Protein AF-A0A935BHS0-F1 (afdb_monomer)

Radius of gyration: 16.41 Å; Cα contacts (8 Å, |Δi|>4): 215; chains: 1; bounding box: 46×40×34 Å

Secondary structure (DSSP, 8-state):
-HHHHHHH--------S-SS-TTT------TTT-----S-HHHHHHHHHHHHHHHT-GGG-S---EEESSSEEEE-SS-TT-TTTTT-EEEE-SS--SHHHIIIIIIHHHHHHTTPPP------TTTT-S--PPS----------

Solvent-accessible surface area (backbone atoms only — not comparable to full-atom values): 8827 Å² total; per-residue (Å²): 104,77,63,45,41,74,76,70,70,45,83,80,78,92,84,63,83,30,96,86,38,77,82,27,28,82,74,74,84,51,78,91,74,41,91,69,84,48,80,48,59,70,58,51,17,64,53,40,36,56,62,49,38,69,32,63,35,69,90,71,59,51,67,39,71,47,79,45,60,26,75,49,62,41,43,40,67,63,6,58,69,33,90,92,35,22,25,23,19,26,26,24,48,65,72,79,89,52,71,67,49,54,50,67,30,44,48,47,26,50,37,18,20,74,46,30,47,77,77,80,91,65,94,54,98,75,80,80,66,82,62,93,48,70,62,59,79,79,77,80,75,77,84,73,134

Structure (mmCIF, N/CA/C/O backbone):
data_AF-A0A935BHS0-F1
#
_entry.id   AF-A0A935BHS0-F1
#
loop_
_atom_site.group_PDB
_atom_site.id
_atom_site.type_symbol
_atom_site.label_atom_id
_atom_site.label_alt_id
_atom_site.label_comp_id
_atom_site.label_asym_id
_atom_site.label_entity_id
_atom_site.label_seq_id
_atom_site.pdbx_PDB_ins_code
_atom_site.Cartn_x
_atom_site.Cartn_y
_atom_site.Cartn_z
_atom_site.occupancy
_atom_site.B_iso_or_equiv
_atom_site.auth_seq_id
_atom_site.auth_comp_id
_atom_site.auth_asym_id
_atom_site.auth_atom_id
_atom_site.pdbx_PDB_model_num
ATOM 1 N N . MET A 1 1 ? -9.824 -2.155 -11.861 1.00 54.59 1 MET A N 1
ATOM 2 C CA . MET A 1 1 ? -8.608 -2.186 -12.711 1.00 54.59 1 MET A CA 1
ATOM 3 C C . MET A 1 1 ? -8.935 -3.018 -13.948 1.00 54.59 1 MET A C 1
ATOM 5 O O . MET A 1 1 ? -9.041 -4.230 -13.808 1.00 54.59 1 MET A O 1
ATOM 9 N N . PRO A 1 2 ? -9.148 -2.410 -15.129 1.00 52.22 2 PRO A N 1
ATOM 10 C CA . PRO A 1 2 ? -9.744 -3.099 -16.284 1.00 52.22 2 PRO A CA 1
ATOM 11 C C . PRO A 1 2 ? -8.941 -4.281 -16.859 1.00 52.22 2 PRO A C 1
ATOM 13 O O . PRO A 1 2 ? -9.530 -5.137 -17.515 1.00 52.22 2 PRO A O 1
ATOM 16 N N . SER A 1 3 ? -7.622 -4.332 -16.641 1.00 60.25 3 SER A N 1
ATOM 17 C CA . SER A 1 3 ? -6.746 -5.426 -17.093 1.00 60.25 3 SER A CA 1
ATOM 18 C C . SER A 1 3 ? -7.011 -6.731 -16.331 1.00 60.25 3 SER A C 1
ATOM 20 O O . SER A 1 3 ? -7.284 -7.758 -16.945 1.00 60.25 3 SER A O 1
ATOM 22 N N . PHE A 1 4 ? -7.049 -6.686 -14.996 1.00 65.31 4 PHE A N 1
ATOM 23 C CA . PHE A 1 4 ? -7.280 -7.865 -14.147 1.00 65.31 4 PHE A CA 1
ATOM 24 C C . PHE A 1 4 ? -8.643 -8.538 -14.378 1.00 65.31 4 PHE A C 1
ATOM 26 O O . PHE A 1 4 ? -8.732 -9.768 -14.412 1.00 65.31 4 PHE A O 1
ATOM 33 N N . GLU A 1 5 ? -9.695 -7.745 -14.587 1.00 66.25 5 GLU A N 1
ATOM 34 C CA . GLU A 1 5 ? -11.048 -8.261 -14.832 1.00 66.25 5 GLU A CA 1
ATOM 35 C C . GLU A 1 5 ? -11.140 -9.012 -16.165 1.00 66.25 5 GLU A C 1
ATOM 37 O O . GLU A 1 5 ? -11.785 -10.057 -16.247 1.00 66.25 5 GLU A O 1
ATOM 42 N N . LYS A 1 6 ? -10.475 -8.501 -17.209 1.00 69.19 6 LYS A N 1
ATOM 43 C CA . LYS A 1 6 ? -10.541 -9.063 -18.564 1.00 69.19 6 LYS A CA 1
ATOM 44 C C . LYS A 1 6 ? -9.591 -10.235 -18.782 1.00 69.19 6 LYS A C 1
ATOM 46 O O . LYS A 1 6 ? -9.912 -11.122 -19.566 1.00 69.19 6 LYS A O 1
ATOM 51 N N . GLU A 1 7 ? -8.438 -10.237 -18.121 1.00 67.94 7 GLU A N 1
ATOM 52 C CA . GLU A 1 7 ? -7.378 -11.216 -18.386 1.00 67.94 7 GLU A CA 1
ATOM 53 C C . GLU A 1 7 ? -7.419 -12.411 -17.434 1.00 67.94 7 GLU A C 1
ATOM 55 O O . GLU A 1 7 ? -7.140 -13.533 -17.858 1.00 67.94 7 GLU A O 1
ATOM 60 N N . ILE A 1 8 ? -7.790 -12.200 -16.164 1.00 76.00 8 ILE A N 1
ATOM 61 C CA . ILE A 1 8 ? -7.777 -13.264 -15.145 1.00 76.00 8 ILE A CA 1
ATOM 62 C C . ILE A 1 8 ? -9.040 -13.326 -14.274 1.00 76.00 8 ILE A C 1
ATOM 64 O O . ILE A 1 8 ? -9.049 -14.035 -13.269 1.00 76.00 8 ILE A O 1
ATOM 68 N N . ALA A 1 9 ? -10.114 -12.630 -14.663 1.00 82.06 9 ALA A N 1
ATOM 69 C CA . ALA A 1 9 ? -11.404 -12.622 -13.965 1.00 82.06 9 ALA A CA 1
ATOM 70 C C . ALA A 1 9 ? -11.316 -12.213 -12.478 1.00 82.06 9 ALA A C 1
ATOM 72 O O . ALA A 1 9 ? -12.089 -12.691 -11.647 1.00 82.06 9 ALA A O 1
ATOM 73 N N . VAL A 1 10 ? -10.380 -11.318 -12.141 1.00 80.81 10 VAL A N 1
ATOM 74 C CA . VAL A 1 10 ? -10.249 -10.731 -10.800 1.00 80.81 10 VAL A CA 1
ATOM 75 C C . VAL A 1 10 ? -10.884 -9.345 -10.791 1.00 80.81 10 VAL A C 1
ATOM 77 O O . VAL A 1 10 ? -10.523 -8.495 -11.600 1.00 80.81 10 VAL A O 1
ATOM 80 N N . SER A 1 11 ? -11.799 -9.113 -9.849 1.00 82.94 11 SER A N 1
ATOM 81 C CA . SER A 1 11 ? -12.417 -7.809 -9.596 1.00 82.94 11 SER A CA 1
ATOM 82 C C . SER A 1 11 ? -11.930 -7.259 -8.261 1.00 82.94 11 SER A C 1
ATOM 84 O O . SER A 1 11 ? -11.908 -7.981 -7.266 1.00 82.94 11 SER A O 1
ATOM 86 N N . PHE A 1 12 ? -11.582 -5.974 -8.228 1.00 82.25 12 PHE A N 1
ATOM 87 C CA . PHE A 1 12 ? -11.217 -5.278 -6.995 1.00 82.25 12 PHE A CA 1
ATOM 88 C C . PHE A 1 12 ? -12.333 -4.329 -6.584 1.00 82.25 12 PHE A C 1
ATOM 90 O O . PHE A 1 12 ? -12.777 -3.504 -7.381 1.00 82.25 12 PHE A O 1
ATOM 97 N N . GLN A 1 13 ? -12.731 -4.410 -5.319 1.00 85.56 13 GLN A N 1
ATOM 98 C CA . GLN A 1 13 ? -13.595 -3.427 -4.685 1.00 85.56 13 GLN A CA 1
ATOM 99 C C . GLN A 1 13 ? -12.761 -2.607 -3.703 1.00 85.56 13 GLN A C 1
ATOM 101 O O . GLN A 1 13 ? -12.046 -3.167 -2.874 1.00 85.56 13 GLN A O 1
ATOM 106 N N . ALA A 1 14 ? -12.844 -1.280 -3.799 1.00 84.19 14 ALA A N 1
ATOM 107 C CA . ALA A 1 14 ? -12.186 -0.409 -2.836 1.00 84.19 14 ALA A CA 1
ATOM 108 C C . ALA A 1 14 ? -12.840 -0.567 -1.456 1.00 84.19 14 ALA A C 1
ATOM 110 O O . ALA A 1 14 ? -14.063 -0.476 -1.329 1.00 84.19 14 ALA A O 1
ATOM 111 N N . VAL A 1 15 ? -12.015 -0.773 -0.431 1.00 84.62 15 VAL A N 1
ATOM 112 C CA . VAL A 1 15 ? -12.440 -0.848 0.968 1.00 84.62 15 VAL A CA 1
ATOM 113 C C . VAL A 1 15 ? -11.847 0.350 1.694 1.00 84.62 15 VAL A C 1
ATOM 115 O O . VAL A 1 15 ? -10.672 0.342 2.034 1.00 84.62 15 VAL A O 1
ATOM 118 N N . ASN A 1 16 ? -12.656 1.382 1.923 1.00 83.31 16 ASN A N 1
ATOM 119 C CA . ASN A 1 16 ? -12.347 2.452 2.867 1.00 83.31 16 ASN A CA 1
ATOM 120 C C . ASN A 1 16 ? -13.555 2.613 3.804 1.00 83.31 16 ASN A C 1
ATOM 122 O O . ASN A 1 16 ? -14.624 2.993 3.320 1.00 83.31 16 ASN A O 1
ATOM 126 N N . PRO A 1 17 ? -13.427 2.301 5.105 1.00 77.50 17 PRO A N 1
ATOM 127 C CA . PRO A 1 17 ? -14.555 2.351 6.029 1.00 77.50 17 PRO A CA 1
ATOM 128 C C . PRO A 1 17 ? -15.191 3.741 6.181 1.00 77.50 17 PRO A C 1
ATOM 130 O O . PRO A 1 17 ? -16.391 3.822 6.440 1.00 77.50 17 PRO A O 1
ATOM 133 N N . SER A 1 18 ? -14.425 4.831 6.040 1.00 79.94 18 SER A N 1
ATOM 134 C CA . SER A 1 18 ? -14.963 6.196 6.111 1.00 79.94 18 SER A CA 1
ATOM 135 C C . SER A 1 18 ? -14.000 7.239 5.548 1.00 79.94 18 SER A C 1
ATOM 137 O O . SER A 1 18 ? -12.814 7.191 5.837 1.00 79.94 18 SER A O 1
ATOM 139 N N . ILE A 1 19 ? -14.522 8.239 4.832 1.00 79.56 19 ILE A N 1
ATOM 140 C CA . ILE A 1 19 ? -13.764 9.442 4.428 1.00 79.56 19 ILE A CA 1
ATOM 141 C C . ILE A 1 19 ? -13.935 10.614 5.406 1.00 79.56 19 ILE A C 1
ATOM 143 O O . ILE A 1 19 ? -13.320 11.655 5.225 1.00 79.56 19 ILE A O 1
ATOM 147 N N . THR A 1 20 ? -14.806 10.477 6.411 1.00 80.94 20 THR A N 1
ATOM 148 C CA . THR A 1 20 ? -15.120 11.542 7.383 1.00 80.94 20 THR A CA 1
ATOM 149 C C . THR A 1 20 ? -14.724 11.181 8.813 1.00 80.94 20 THR A C 1
ATOM 151 O O . THR A 1 20 ? -14.992 11.949 9.732 1.00 80.94 20 THR A O 1
ATOM 154 N N . ASN A 1 21 ? -14.183 9.981 9.033 1.00 82.81 21 ASN A N 1
ATOM 155 C CA . ASN A 1 21 ? -13.730 9.513 10.337 1.00 82.81 21 ASN A CA 1
ATOM 156 C C . ASN A 1 21 ? -12.270 9.070 10.242 1.00 82.81 21 ASN A C 1
ATOM 158 O O . ASN A 1 21 ? -11.990 7.945 9.816 1.00 82.81 21 ASN A O 1
ATOM 162 N N . ASP A 1 22 ? -11.373 9.935 10.706 1.00 80.19 22 ASP A N 1
ATOM 163 C CA . ASP A 1 22 ? -9.920 9.750 10.663 1.00 80.19 22 ASP A CA 1
ATOM 164 C C . ASP A 1 22 ? -9.456 8.457 11.336 1.00 80.19 22 ASP A C 1
ATOM 166 O O . ASP A 1 22 ? -8.497 7.835 10.886 1.00 80.19 22 ASP A O 1
A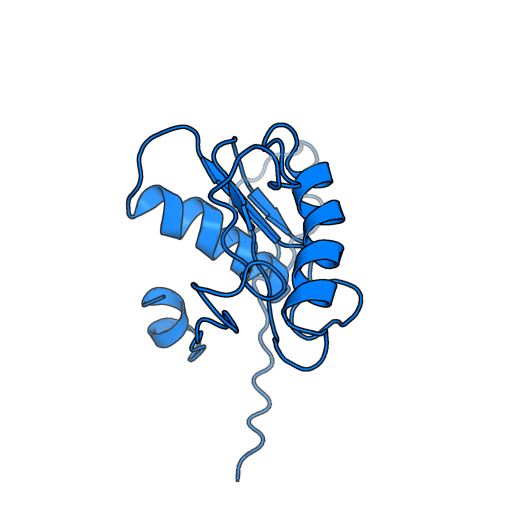TOM 170 N N . ALA A 1 23 ? -10.168 7.981 12.365 1.00 82.44 23 ALA A N 1
ATOM 171 C CA . ALA A 1 23 ? -9.824 6.732 13.046 1.00 82.44 23 ALA A CA 1
ATOM 172 C C . ALA A 1 23 ? -9.979 5.492 12.146 1.00 82.44 23 ALA A C 1
ATOM 174 O O . ALA A 1 23 ? -9.424 4.438 12.447 1.00 82.44 23 ALA A O 1
ATOM 175 N N . THR A 1 24 ? -10.739 5.603 11.054 1.00 81.31 24 THR A N 1
ATOM 176 C CA . THR A 1 24 ? -11.051 4.490 10.143 1.00 81.31 24 THR A CA 1
ATOM 177 C C . THR A 1 24 ? -10.728 4.782 8.676 1.00 81.31 24 THR A C 1
ATOM 179 O O . THR A 1 24 ? -10.780 3.871 7.855 1.00 81.31 24 THR A O 1
ATOM 182 N N . ASN A 1 25 ? -10.381 6.027 8.340 1.00 85.00 25 ASN A N 1
ATOM 183 C CA . ASN A 1 25 ? -10.023 6.436 6.986 1.00 85.00 25 ASN A CA 1
ATOM 184 C C . ASN A 1 25 ? -8.657 5.871 6.595 1.00 85.00 25 ASN A C 1
ATOM 186 O O . ASN A 1 25 ? -7.722 5.962 7.373 1.00 85.00 25 ASN A O 1
ATOM 190 N N . ILE A 1 26 ? -8.493 5.321 5.400 1.00 86.94 26 ILE A N 1
ATOM 191 C CA . ILE A 1 26 ? -7.178 4.853 4.915 1.00 86.94 26 ILE A CA 1
ATOM 192 C C . ILE A 1 26 ? -6.536 5.789 3.885 1.00 86.94 26 ILE A C 1
ATOM 194 O O . ILE A 1 26 ? -5.553 5.427 3.245 1.00 86.94 26 ILE A O 1
ATOM 198 N N . ILE A 1 27 ? -7.100 6.983 3.721 1.00 87.69 27 ILE A N 1
ATOM 199 C CA . ILE A 1 27 ? -6.505 8.082 2.966 1.00 87.69 27 ILE A CA 1
ATOM 200 C C . ILE A 1 27 ? -5.869 9.025 3.988 1.00 87.69 27 ILE A C 1
ATOM 202 O O . ILE A 1 27 ? -6.557 9.488 4.896 1.00 87.69 27 ILE A O 1
ATOM 206 N N . PHE A 1 28 ? -4.568 9.268 3.849 1.00 85.88 28 PHE A N 1
ATOM 207 C CA . PHE A 1 28 ? -3.799 10.171 4.702 1.00 85.88 28 PHE A CA 1
ATOM 208 C C . PHE A 1 28 ? -3.556 11.463 3.922 1.00 85.88 28 PHE A C 1
ATOM 210 O O . PHE A 1 28 ? -2.764 11.493 2.987 1.00 85.88 28 PHE A O 1
ATOM 217 N N . ASP A 1 29 ? -4.328 12.499 4.232 1.00 81.75 29 ASP A N 1
ATOM 218 C CA . ASP A 1 29 ? -4.283 13.813 3.583 1.00 81.75 29 ASP A CA 1
ATOM 219 C C . ASP A 1 29 ? -3.701 14.909 4.490 1.00 81.75 29 ASP A C 1
ATOM 221 O O . ASP A 1 29 ? -3.283 15.955 3.990 1.00 81.75 29 ASP A O 1
ATOM 225 N N . ASP A 1 30 ? -3.624 14.658 5.801 1.00 82.44 30 ASP A N 1
ATOM 226 C CA . ASP A 1 30 ? -2.907 15.486 6.770 1.00 82.44 30 ASP A CA 1
ATOM 227 C C . ASP A 1 30 ? -1.463 14.979 6.974 1.00 82.44 30 ASP A C 1
ATOM 229 O O . ASP A 1 30 ? -1.273 13.935 7.614 1.00 82.44 30 ASP A O 1
ATOM 233 N N . PRO A 1 31 ? -0.435 15.739 6.539 1.00 83.62 31 PRO A N 1
ATOM 234 C CA . PRO A 1 31 ? 0.971 15.378 6.723 1.00 83.62 31 PRO A CA 1
ATOM 235 C C . PRO A 1 31 ? 1.387 15.167 8.184 1.00 83.62 31 PRO A C 1
ATOM 237 O O . PRO A 1 31 ? 2.385 14.504 8.441 1.00 83.62 31 PRO A O 1
ATOM 240 N N . ALA A 1 32 ? 0.668 15.742 9.153 1.00 86.69 32 ALA A N 1
ATOM 241 C CA . ALA A 1 32 ? 0.972 15.556 10.570 1.00 86.69 32 ALA A CA 1
ATOM 242 C C . ALA A 1 32 ? 0.549 14.174 11.098 1.00 86.69 32 ALA A C 1
ATOM 244 O O . ALA A 1 32 ? 1.038 13.744 12.144 1.00 86.69 32 ALA A O 1
ATOM 245 N N . THR A 1 33 ? -0.368 13.492 10.405 1.00 83.56 33 THR A N 1
ATOM 246 C CA . THR A 1 33 ? -0.886 12.170 10.798 1.00 83.56 33 THR A CA 1
ATOM 247 C C . THR A 1 33 ? -0.542 11.061 9.806 1.00 83.56 33 THR A C 1
ATOM 249 O O . THR A 1 33 ? -0.859 9.897 10.067 1.00 83.56 33 THR A O 1
ATOM 252 N N . ASP A 1 34 ? 0.105 11.413 8.693 1.00 88.44 34 ASP A N 1
ATOM 253 C CA . ASP A 1 34 ? 0.576 10.478 7.681 1.00 88.44 34 ASP A CA 1
ATOM 254 C C . ASP A 1 34 ? 1.760 9.654 8.221 1.00 88.44 34 ASP A C 1
ATOM 256 O O . ASP A 1 34 ? 2.797 10.222 8.579 1.00 88.44 34 ASP A O 1
ATOM 260 N N . PRO A 1 35 ? 1.628 8.319 8.339 1.00 89.94 35 PRO A N 1
ATOM 261 C CA . PRO A 1 35 ? 2.716 7.469 8.801 1.00 89.94 35 PRO A CA 1
ATOM 262 C C . PRO A 1 35 ? 3.775 7.210 7.717 1.00 89.94 35 PRO A C 1
ATOM 264 O O . PRO A 1 35 ? 4.770 6.557 8.027 1.00 89.94 35 PRO A O 1
ATOM 267 N N . TYR A 1 36 ? 3.562 7.653 6.472 1.00 90.94 36 TYR A N 1
ATOM 268 C CA . TYR A 1 36 ? 4.420 7.354 5.329 1.00 90.94 36 TYR A CA 1
ATOM 269 C C . TYR A 1 36 ? 5.296 8.551 4.959 1.00 90.94 36 TYR A C 1
ATOM 271 O O . TYR A 1 36 ? 4.815 9.654 4.718 1.00 90.94 36 TYR A O 1
ATOM 279 N N . ASP A 1 37 ? 6.605 8.330 4.859 1.00 88.69 37 ASP A N 1
ATOM 280 C CA . ASP A 1 37 ? 7.552 9.356 4.404 1.00 88.69 37 ASP A CA 1
ATOM 281 C C . ASP A 1 37 ? 7.853 9.263 2.894 1.00 88.69 37 ASP A C 1
ATOM 283 O O . ASP A 1 37 ? 8.429 10.178 2.304 1.00 88.69 37 ASP A O 1
ATOM 287 N N . HIS A 1 38 ? 7.440 8.156 2.264 1.00 84.31 38 HIS A N 1
ATOM 288 C CA . HIS A 1 38 ? 7.616 7.835 0.848 1.00 84.31 38 HIS A CA 1
ATOM 289 C C . HIS A 1 38 ? 9.070 7.825 0.342 1.00 84.31 38 HIS A C 1
ATOM 291 O O . HIS A 1 38 ? 9.289 7.973 -0.866 1.00 84.31 38 HIS A O 1
ATOM 297 N N . THR A 1 39 ? 10.059 7.630 1.222 1.00 85.69 39 THR A N 1
ATOM 298 C CA . THR A 1 39 ? 11.481 7.681 0.835 1.00 85.69 39 THR A CA 1
ATOM 299 C C . THR A 1 39 ? 12.074 6.311 0.504 1.00 85.69 39 THR A C 1
ATOM 301 O O . THR A 1 39 ? 12.801 6.194 -0.485 1.00 85.69 39 THR A O 1
ATOM 304 N N . ASP A 1 40 ? 11.716 5.275 1.267 1.00 89.56 40 ASP A N 1
ATOM 305 C CA . ASP A 1 40 ? 12.181 3.898 1.076 1.00 89.56 40 ASP A CA 1
ATOM 306 C C . ASP A 1 40 ? 11.013 2.924 0.867 1.00 89.56 40 ASP A C 1
ATOM 308 O O . ASP A 1 40 ? 10.107 2.809 1.696 1.00 89.56 40 ASP A O 1
ATOM 312 N N . SER A 1 41 ? 11.036 2.214 -0.263 1.00 89.44 41 SER A N 1
ATOM 313 C CA . SER A 1 41 ? 9.967 1.304 -0.679 1.00 89.44 41 SER A CA 1
ATOM 314 C C . SER A 1 41 ? 9.812 0.086 0.241 1.00 89.44 41 SER A C 1
ATOM 316 O O . SER A 1 41 ? 8.682 -0.337 0.486 1.00 89.44 41 SER A O 1
ATOM 318 N N . GLU A 1 42 ? 10.910 -0.489 0.749 1.00 91.62 42 GLU A N 1
ATOM 319 C CA . GLU A 1 42 ? 10.853 -1.650 1.650 1.00 91.62 42 GLU A CA 1
ATOM 320 C C . GLU A 1 42 ? 10.328 -1.243 3.028 1.00 91.62 42 GLU A C 1
ATOM 322 O O . GLU A 1 42 ? 9.517 -1.958 3.624 1.00 91.62 42 GLU A O 1
ATOM 327 N N . GLU A 1 43 ? 10.735 -0.076 3.522 1.00 92.75 43 GLU A N 1
ATOM 328 C CA . GLU A 1 43 ? 10.198 0.506 4.746 1.00 92.75 43 GLU A CA 1
ATOM 329 C C . GLU A 1 43 ? 8.696 0.759 4.609 1.00 92.75 43 GLU A C 1
ATOM 331 O O . GLU A 1 43 ? 7.925 0.230 5.414 1.00 92.75 43 GLU A O 1
ATOM 336 N N . GLN A 1 44 ? 8.268 1.455 3.545 1.00 91.19 44 GLN A N 1
ATOM 337 C CA . GLN A 1 44 ? 6.853 1.748 3.285 1.00 91.19 44 GLN A CA 1
ATOM 338 C C . GLN A 1 44 ? 6.008 0.471 3.227 1.00 91.19 44 GLN A C 1
ATOM 340 O O . GLN A 1 44 ? 4.931 0.397 3.825 1.00 91.19 44 GLN A O 1
ATOM 345 N N . LEU A 1 45 ? 6.508 -0.562 2.541 1.00 92.88 45 LEU A N 1
ATOM 346 C CA . LEU A 1 45 ? 5.865 -1.871 2.478 1.00 92.88 45 LEU A CA 1
ATOM 347 C C . LEU A 1 45 ? 5.679 -2.488 3.865 1.00 92.88 45 LEU A C 1
ATOM 349 O O . LEU A 1 45 ? 4.610 -3.029 4.160 1.00 92.88 45 LEU A O 1
ATOM 353 N N . ASN A 1 46 ? 6.710 -2.436 4.707 1.00 93.75 46 ASN A N 1
ATOM 354 C CA . ASN A 1 46 ? 6.685 -3.066 6.022 1.00 93.75 46 ASN A CA 1
ATOM 355 C C . ASN A 1 46 ? 5.748 -2.334 6.985 1.00 93.75 46 ASN A C 1
ATOM 357 O O . ASN A 1 46 ? 4.992 -2.984 7.711 1.00 93.75 46 ASN A O 1
ATOM 361 N N . ILE A 1 47 ? 5.747 -1.000 6.966 1.00 94.25 47 ILE A N 1
ATOM 362 C CA . ILE A 1 47 ? 4.917 -0.219 7.885 1.00 94.25 47 ILE A CA 1
ATOM 363 C C . ILE A 1 47 ? 3.435 -0.215 7.487 1.00 94.25 47 ILE A C 1
ATOM 365 O O . ILE A 1 47 ? 2.588 -0.201 8.380 1.00 94.25 47 ILE A O 1
ATOM 369 N N . ASN A 1 48 ? 3.095 -0.325 6.192 1.00 94.88 48 ASN A N 1
ATOM 370 C CA . ASN A 1 48 ? 1.714 -0.206 5.684 1.00 94.88 48 ASN A CA 1
ATOM 371 C C . ASN A 1 48 ? 0.721 -1.200 6.306 1.00 94.88 48 ASN A C 1
ATOM 373 O O . ASN A 1 48 ? -0.473 -0.920 6.433 1.00 94.88 48 ASN A O 1
ATOM 377 N N . GLN A 1 49 ? 1.196 -2.361 6.753 1.00 94.31 49 GLN A N 1
ATOM 378 C CA . GLN A 1 49 ? 0.320 -3.352 7.362 1.00 94.31 49 GLN A CA 1
ATOM 379 C C . GLN A 1 49 ? -0.334 -2.860 8.659 1.00 94.31 49 GLN A C 1
ATOM 381 O O . GLN A 1 49 ? -1.506 -3.162 8.900 1.00 94.31 49 GLN A O 1
ATOM 386 N N . THR A 1 50 ? 0.384 -2.096 9.484 1.00 94.56 50 THR A N 1
ATOM 387 C CA . THR A 1 50 ? -0.120 -1.665 10.795 1.00 94.56 50 THR A CA 1
ATOM 388 C C . THR A 1 50 ? -1.279 -0.668 10.668 1.00 94.56 50 THR A C 1
ATOM 390 O O . THR A 1 50 ? -2.339 -0.939 11.250 1.00 94.56 50 THR A O 1
ATOM 393 N N . PRO A 1 51 ? -1.171 0.433 9.894 1.00 91.62 51 PRO A N 1
ATOM 394 C CA . PRO A 1 51 ? -2.278 1.366 9.711 1.00 91.62 51 PRO A CA 1
ATOM 395 C C . PRO A 1 51 ? -3.508 0.711 9.074 1.00 91.62 51 PRO A C 1
ATOM 397 O O . PRO A 1 51 ? -4.617 0.887 9.580 1.00 91.62 51 PRO A O 1
ATOM 400 N N . VAL A 1 52 ? -3.332 -0.117 8.036 1.00 93.25 52 VAL A N 1
ATOM 401 C CA . VAL A 1 52 ? -4.456 -0.799 7.368 1.00 93.25 52 VAL A CA 1
ATOM 402 C C . VAL A 1 52 ? -5.160 -1.772 8.319 1.00 93.25 52 VAL A C 1
ATOM 404 O O . VAL A 1 52 ? -6.385 -1.736 8.449 1.00 93.25 52 VAL A O 1
ATOM 407 N N . ASN A 1 53 ? -4.407 -2.601 9.050 1.00 93.62 53 ASN A N 1
ATOM 408 C CA . ASN A 1 53 ? -4.981 -3.532 10.027 1.00 93.62 53 ASN A CA 1
ATOM 409 C C . ASN A 1 53 ? -5.717 -2.821 11.158 1.00 93.62 53 ASN A C 1
ATOM 411 O O . ASN A 1 53 ? -6.736 -3.326 11.622 1.00 93.62 53 ASN A O 1
ATOM 415 N N . THR A 1 54 ? -5.212 -1.667 11.589 1.00 92.56 54 THR A N 1
ATOM 416 C CA . THR A 1 54 ? -5.811 -0.889 12.676 1.00 92.56 54 THR A CA 1
ATOM 417 C C . THR A 1 54 ? -7.121 -0.238 12.242 1.00 92.56 54 THR A C 1
ATOM 419 O O . THR A 1 54 ? -8.095 -0.280 12.988 1.00 92.56 54 THR A O 1
ATOM 422 N N . ARG A 1 55 ? -7.163 0.343 11.036 1.00 90.19 55 ARG A N 1
ATOM 423 C CA . ARG A 1 55 ? -8.306 1.141 10.564 1.00 90.19 55 ARG A CA 1
ATOM 424 C C . ARG A 1 55 ? -9.397 0.310 9.883 1.00 90.19 55 ARG A C 1
ATOM 426 O O . ARG A 1 55 ? -10.577 0.605 10.049 1.00 90.19 55 ARG A O 1
ATOM 433 N N . VAL A 1 56 ? -9.019 -0.735 9.143 1.00 90.38 56 VAL A N 1
ATOM 434 C CA . VAL A 1 56 ? -9.953 -1.598 8.393 1.00 90.38 56 VAL A CA 1
ATOM 435 C C . VAL A 1 56 ? -10.255 -2.889 9.149 1.00 90.38 56 VAL A C 1
ATOM 437 O O . VAL A 1 56 ? -11.381 -3.382 9.109 1.00 90.38 56 VAL A O 1
ATOM 440 N N . GLY A 1 57 ? -9.272 -3.431 9.870 1.00 90.75 57 GLY A N 1
ATOM 441 C CA . GLY A 1 57 ? -9.356 -4.742 10.506 1.00 90.75 57 GLY A CA 1
ATOM 442 C C . GLY A 1 57 ? -8.949 -5.863 9.552 1.00 90.75 57 GLY A C 1
ATOM 443 O O . GLY A 1 57 ? -9.428 -5.948 8.423 1.00 90.75 57 GLY A O 1
ATOM 444 N N . VAL A 1 58 ? -8.089 -6.771 10.027 1.00 90.19 58 VAL A N 1
ATOM 445 C CA . VAL A 1 58 ? -7.529 -7.873 9.221 1.00 90.19 58 VAL A CA 1
ATOM 446 C C . VAL A 1 58 ? -8.622 -8.684 8.524 1.00 90.19 58 VAL A C 1
ATOM 448 O O . VAL A 1 58 ? -8.424 -9.096 7.398 1.00 90.19 58 VAL A O 1
ATOM 451 N N . ALA A 1 59 ? -9.784 -8.925 9.127 1.00 91.62 59 ALA A N 1
ATOM 452 C CA . ALA A 1 59 ? -10.826 -9.751 8.504 1.00 91.62 59 ALA A CA 1
ATOM 453 C C . ALA A 1 59 ? -11.561 -9.080 7.324 1.00 91.62 59 ALA A C 1
ATOM 455 O O . ALA A 1 59 ? -12.247 -9.770 6.580 1.00 91.62 59 ALA A O 1
ATOM 456 N N . ASN A 1 60 ? -11.424 -7.764 7.147 1.00 92.00 60 ASN A N 1
ATOM 457 C CA . ASN A 1 60 ? -12.319 -6.969 6.301 1.00 92.00 60 ASN A CA 1
ATOM 458 C C . ASN A 1 60 ? -11.723 -6.593 4.934 1.00 92.00 60 ASN A C 1
ATOM 460 O O . ASN A 1 60 ? -12.297 -5.771 4.224 1.00 92.00 60 ASN A O 1
ATOM 464 N N . TYR A 1 61 ? -10.570 -7.156 4.565 1.00 91.44 61 TYR A N 1
ATOM 465 C CA . TYR A 1 61 ? -9.937 -6.914 3.268 1.00 91.44 61 TYR A CA 1
ATOM 466 C C . TYR A 1 61 ? -9.071 -8.103 2.835 1.00 91.44 61 TYR A C 1
ATOM 468 O O . TYR A 1 61 ? -8.534 -8.819 3.678 1.00 91.44 61 TYR A O 1
ATOM 476 N N . ASP A 1 62 ? -8.895 -8.301 1.530 1.00 92.69 62 ASP A N 1
ATOM 477 C CA . ASP A 1 62 ? -8.130 -9.432 0.975 1.00 92.69 62 ASP A CA 1
ATOM 478 C C . ASP A 1 62 ? -6.725 -9.037 0.507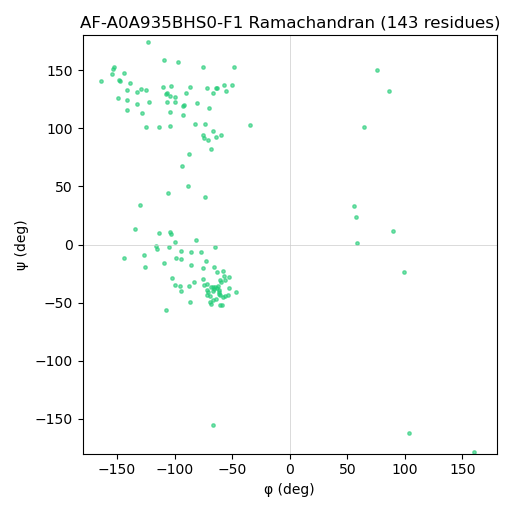 1.00 92.69 62 ASP A C 1
ATOM 480 O O . ASP A 1 62 ? -5.796 -9.845 0.558 1.00 92.69 62 ASP A O 1
ATOM 484 N N . VAL A 1 63 ? -6.570 -7.779 0.088 1.00 93.00 63 VAL A N 1
ATOM 485 C CA . VAL A 1 63 ? -5.325 -7.171 -0.387 1.00 93.00 63 VAL A CA 1
ATOM 486 C C . VAL A 1 63 ? -5.308 -5.687 -0.021 1.00 93.00 63 VAL A C 1
ATOM 488 O O . VAL A 1 63 ? -6.328 -5.006 -0.099 1.00 93.00 63 VAL A O 1
ATOM 491 N N . GLY A 1 64 ? -4.152 -5.189 0.387 1.00 93.44 64 GLY A N 1
ATOM 492 C CA . GLY A 1 64 ? -3.863 -3.800 0.697 1.00 93.44 64 GLY A CA 1
ATOM 493 C C . GLY A 1 64 ? -2.605 -3.390 -0.055 1.00 93.44 64 GLY A C 1
ATOM 494 O O . GLY A 1 64 ? -1.628 -4.132 -0.100 1.00 93.44 64 GLY A O 1
ATOM 495 N N . HIS A 1 65 ? -2.650 -2.224 -0.685 1.00 92.50 65 HIS A N 1
ATOM 496 C CA . HIS A 1 65 ? -1.563 -1.724 -1.513 1.00 92.50 65 HIS A CA 1
ATOM 497 C C . HIS A 1 65 ? -1.431 -0.220 -1.298 1.00 92.50 65 HIS A C 1
ATOM 499 O O . HIS A 1 65 ? -2.412 0.509 -1.450 1.00 92.50 65 HIS A O 1
ATOM 505 N N . LEU A 1 66 ? -0.240 0.224 -0.917 1.00 92.31 66 LEU A N 1
ATOM 506 C CA . LEU A 1 66 ? 0.073 1.623 -0.681 1.00 92.31 66 LEU A CA 1
ATOM 507 C C . LEU A 1 66 ? 0.496 2.295 -1.984 1.00 92.31 66 LEU A C 1
ATOM 509 O O . LEU A 1 66 ? 1.306 1.766 -2.744 1.00 92.31 66 LEU A O 1
ATOM 513 N N . TYR A 1 67 ? -0.042 3.487 -2.208 1.00 88.75 67 TYR A N 1
ATOM 514 C CA . TYR A 1 67 ? 0.338 4.357 -3.310 1.00 88.75 67 TYR A CA 1
ATOM 515 C C . TYR A 1 67 ? 1.151 5.514 -2.744 1.00 88.75 67 TYR A C 1
ATOM 517 O O . TYR A 1 67 ? 0.668 6.225 -1.867 1.00 88.75 67 TYR A O 1
ATOM 525 N N . GLY A 1 68 ? 2.378 5.683 -3.229 1.00 84.12 68 GLY A N 1
ATOM 526 C CA . GLY A 1 68 ? 3.283 6.738 -2.780 1.00 84.12 68 GLY A CA 1
ATOM 527 C C . GLY A 1 68 ? 3.768 7.638 -3.910 1.00 84.12 68 GLY A C 1
ATOM 528 O O . GLY A 1 68 ? 3.525 7.395 -5.094 1.00 84.12 68 GLY A O 1
ATOM 529 N N . THR A 1 69 ? 4.502 8.681 -3.533 1.00 80.00 69 THR A N 1
ATOM 530 C CA . THR A 1 69 ? 5.098 9.662 -4.459 1.00 80.00 69 THR A CA 1
ATOM 531 C C . THR A 1 69 ? 6.608 9.488 -4.654 1.00 80.00 69 THR A C 1
ATOM 533 O O . THR A 1 69 ? 7.197 10.195 -5.472 1.00 80.00 69 THR A O 1
ATOM 536 N N . GLY A 1 70 ? 7.225 8.529 -3.951 1.00 74.88 70 GLY A N 1
ATOM 537 C CA . GLY A 1 70 ? 8.603 8.073 -4.171 1.00 74.88 70 GLY A CA 1
ATOM 538 C C . GLY A 1 70 ? 8.803 7.366 -5.520 1.00 74.88 70 GLY A C 1
ATOM 539 O O . GLY A 1 70 ? 8.064 7.595 -6.472 1.00 74.88 70 GLY A O 1
ATOM 540 N N . GLY A 1 71 ? 9.803 6.491 -5.643 1.00 76.75 71 GLY A N 1
ATOM 541 C CA . GLY A 1 71 ? 10.087 5.776 -6.895 1.00 76.75 71 GLY A CA 1
ATOM 542 C C . GLY A 1 71 ? 10.115 4.256 -6.746 1.00 76.75 71 GLY A C 1
ATOM 543 O O . GLY A 1 71 ? 10.797 3.737 -5.869 1.00 76.75 71 GLY A O 1
ATOM 544 N N . GLY A 1 72 ? 9.441 3.550 -7.657 1.00 83.19 72 GLY A N 1
ATOM 545 C CA . GLY A 1 72 ? 9.530 2.096 -7.804 1.00 83.19 72 GLY A CA 1
ATOM 546 C C . GLY A 1 72 ? 8.327 1.345 -7.239 1.00 83.19 72 GLY A C 1
ATOM 547 O O . GLY A 1 72 ? 7.254 1.908 -7.033 1.00 83.19 72 GLY A O 1
ATOM 548 N N . GLY A 1 73 ? 8.506 0.050 -7.007 1.00 86.94 73 GLY A N 1
ATOM 549 C CA . GLY A 1 73 ? 7.482 -0.824 -6.459 1.00 86.94 73 GLY A CA 1
ATOM 550 C C . GLY A 1 73 ? 8.110 -1.999 -5.723 1.00 86.94 73 GLY A C 1
ATOM 551 O O . GLY A 1 73 ? 9.248 -2.379 -6.002 1.00 86.94 73 GLY A O 1
ATOM 552 N N . VAL A 1 74 ? 7.394 -2.510 -4.726 1.00 91.75 74 VAL A N 1
ATOM 553 C CA . VAL A 1 74 ? 7.768 -3.726 -4.006 1.00 91.75 74 VAL A CA 1
ATOM 554 C C . VAL A 1 74 ? 6.521 -4.374 -3.410 1.00 91.75 74 VAL A C 1
ATOM 556 O O . VAL A 1 74 ? 5.584 -3.693 -2.984 1.00 91.75 74 VAL A O 1
ATOM 559 N N . ALA A 1 75 ? 6.504 -5.702 -3.347 1.00 93.38 75 ALA A N 1
ATOM 560 C CA . ALA A 1 75 ? 5.416 -6.454 -2.744 1.00 93.38 75 ALA A CA 1
ATOM 561 C C . ALA A 1 75 ? 5.889 -7.765 -2.110 1.00 93.38 75 ALA A C 1
ATOM 563 O O . ALA A 1 75 ? 6.699 -8.505 -2.676 1.00 93.38 75 ALA A O 1
ATOM 564 N N . SER A 1 76 ? 5.304 -8.100 -0.960 1.00 94.81 76 SER A N 1
ATOM 565 C CA . SER A 1 76 ? 5.388 -9.443 -0.394 1.00 94.81 76 SER A CA 1
ATOM 566 C C . SER A 1 76 ? 4.689 -10.424 -1.334 1.00 94.81 76 SER A C 1
ATOM 568 O O . SER A 1 76 ? 3.584 -10.167 -1.814 1.00 94.81 76 SER A O 1
ATOM 570 N N . SER A 1 77 ? 5.325 -11.566 -1.598 1.00 92.81 77 SER A N 1
ATOM 571 C CA . SER A 1 77 ? 4.849 -12.527 -2.593 1.00 92.81 77 SER A CA 1
ATOM 572 C C . SER A 1 77 ? 4.838 -13.965 -2.058 1.00 92.81 77 SER A C 1
ATOM 574 O O . SER A 1 77 ? 5.904 -14.489 -1.718 1.00 92.81 77 SER A O 1
ATOM 576 N N . PRO A 1 78 ? 3.676 -14.647 -2.035 1.00 92.50 78 PRO A N 1
ATOM 577 C CA . PRO A 1 78 ? 2.326 -14.091 -2.156 1.00 92.50 78 PRO A CA 1
ATOM 578 C C . PRO A 1 78 ? 1.896 -13.394 -0.857 1.00 92.50 78 PRO A C 1
ATOM 580 O O . PRO A 1 78 ? 2.307 -13.790 0.233 1.00 92.50 78 PRO A O 1
ATOM 583 N N . SER A 1 79 ? 1.015 -12.405 -0.962 1.00 94.00 79 SER A N 1
ATOM 584 C CA . SER A 1 79 ? 0.455 -11.713 0.200 1.00 94.00 79 SER A CA 1
ATOM 585 C C . SER A 1 79 ? -1.072 -11.690 0.234 1.00 94.00 79 SER A C 1
ATOM 587 O O . SER A 1 79 ? -1.631 -11.540 1.315 1.00 94.00 79 SER A O 1
ATOM 589 N N . VAL A 1 80 ? -1.772 -11.905 -0.886 1.00 92.75 80 VAL A N 1
ATOM 590 C CA . VAL A 1 80 ? -3.248 -11.931 -0.915 1.00 92.75 80 VAL A CA 1
ATOM 591 C C . VAL A 1 80 ? -3.797 -1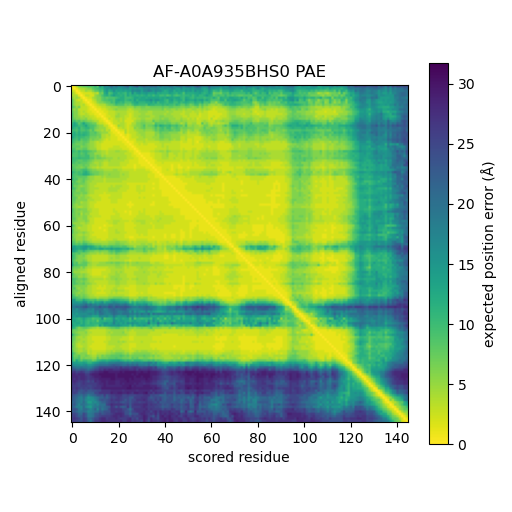2.956 0.083 1.00 92.75 80 VAL A C 1
ATOM 593 O O . VAL A 1 80 ? -3.331 -14.093 0.149 1.00 92.75 80 VAL A O 1
ATOM 596 N N . CYS A 1 81 ? -4.778 -12.539 0.888 1.00 93.25 81 CYS A N 1
ATOM 597 C CA . CYS A 1 81 ? -5.399 -13.316 1.968 1.00 93.25 81 CYS A CA 1
ATOM 598 C C . CYS A 1 81 ? -4.440 -13.815 3.071 1.00 93.25 81 CYS A C 1
ATOM 600 O O . CYS A 1 81 ? -4.884 -14.451 4.030 1.00 93.25 81 CYS A O 1
ATOM 602 N N . ALA A 1 82 ? -3.146 -13.496 3.009 1.00 94.31 82 ALA A N 1
ATOM 603 C CA . ALA A 1 82 ? -2.184 -13.842 4.043 1.00 94.31 82 ALA A CA 1
ATOM 604 C C . ALA A 1 82 ? -2.273 -12.815 5.174 1.00 94.31 82 ALA A C 1
ATOM 606 O O . ALA A 1 82 ? -1.770 -11.704 5.050 1.00 94.31 82 ALA A O 1
ATOM 607 N N . ALA A 1 83 ? -2.891 -13.167 6.304 1.00 92.75 83 ALA A N 1
ATOM 608 C CA . ALA A 1 83 ? -3.082 -12.243 7.434 1.00 92.75 83 ALA A CA 1
ATOM 609 C C . ALA A 1 83 ? -1.784 -11.561 7.917 1.00 92.75 83 ALA A C 1
ATOM 611 O O . ALA A 1 83 ? -1.832 -10.439 8.411 1.00 92.75 83 ALA A O 1
ATOM 612 N N . HIS A 1 84 ? -0.639 -12.223 7.735 1.00 93.50 84 HIS A N 1
ATOM 613 C CA . HIS A 1 84 ? 0.685 -11.713 8.084 1.00 93.50 84 HIS A CA 1
ATOM 614 C C . HIS A 1 84 ? 1.338 -10.849 6.994 1.00 93.50 84 HIS A C 1
ATOM 616 O O . HIS A 1 84 ? 2.380 -10.269 7.265 1.00 93.50 84 HIS A O 1
ATOM 622 N N . ALA A 1 85 ? 0.763 -10.722 5.789 1.00 93.25 85 ALA A N 1
ATOM 623 C CA . ALA A 1 85 ? 1.394 -9.993 4.679 1.00 93.25 85 ALA A CA 1
ATOM 624 C C . ALA A 1 85 ? 0.444 -9.194 3.766 1.00 93.25 85 ALA A C 1
ATOM 626 O O . ALA A 1 85 ? 0.917 -8.381 2.984 1.00 93.25 85 ALA A O 1
ATOM 627 N N . LYS A 1 86 ? -0.882 -9.356 3.837 1.00 90.25 86 LYS A N 1
ATOM 628 C CA . LYS A 1 86 ? -1.827 -8.877 2.806 1.00 90.25 86 LYS A CA 1
ATOM 629 C C . LYS A 1 86 ? -1.948 -7.372 2.582 1.00 90.25 86 LYS A C 1
ATOM 631 O O . LYS A 1 86 ? -2.685 -6.986 1.693 1.00 90.25 86 LYS A O 1
ATOM 636 N N . ALA A 1 87 ? -1.245 -6.540 3.342 1.00 94.12 87 ALA A N 1
ATOM 637 C CA . ALA A 1 87 ? -1.120 -5.097 3.116 1.00 94.12 87 ALA A CA 1
ATOM 638 C C . ALA A 1 87 ? 0.319 -4.680 2.749 1.00 94.12 87 ALA A C 1
ATOM 640 O O . ALA A 1 87 ? 0.645 -3.501 2.722 1.00 94.12 87 ALA A O 1
ATOM 641 N N . GLN A 1 88 ? 1.201 -5.636 2.475 1.00 95.50 88 GLN A N 1
ATOM 642 C CA . GLN A 1 88 ? 2.597 -5.391 2.135 1.00 95.50 88 GLN A CA 1
ATOM 643 C C . GLN A 1 88 ? 2.774 -5.326 0.617 1.00 95.50 88 GLN A C 1
ATOM 645 O O . GLN A 1 88 ? 3.382 -6.199 -0.001 1.00 95.50 88 GLN A O 1
ATOM 650 N N . GLY A 1 89 ? 2.203 -4.293 0.012 1.00 92.44 89 GLY A N 1
ATOM 651 C CA . GLY A 1 89 ? 2.436 -3.923 -1.375 1.00 92.44 89 GLY A CA 1
ATOM 652 C C . GLY A 1 89 ? 2.556 -2.412 -1.474 1.00 92.44 89 GLY A C 1
ATOM 653 O O . GLY A 1 89 ? 1.806 -1.697 -0.812 1.00 92.44 89 GLY A O 1
ATOM 654 N N . TYR A 1 90 ? 3.494 -1.938 -2.281 1.00 92.44 90 TYR A N 1
ATOM 655 C CA . TYR A 1 90 ? 3.782 -0.525 -2.464 1.00 92.44 90 TYR A CA 1
ATOM 656 C C . TYR A 1 90 ? 4.094 -0.241 -3.929 1.00 92.44 90 TYR A C 1
ATOM 658 O O . TYR A 1 90 ? 4.900 -0.944 -4.534 1.00 92.44 90 TYR A O 1
ATOM 666 N N . SER A 1 91 ? 3.484 0.805 -4.477 1.00 89.50 91 SER A N 1
ATOM 667 C CA . SER A 1 91 ? 3.834 1.367 -5.780 1.00 89.50 91 SER A CA 1
ATOM 668 C C . SER A 1 91 ? 3.955 2.872 -5.663 1.00 89.50 91 SER A C 1
ATOM 670 O O . SER A 1 91 ? 3.050 3.544 -5.164 1.00 89.50 91 SER A O 1
ATOM 672 N N . ALA A 1 92 ? 5.042 3.419 -6.182 1.00 84.94 92 ALA A N 1
ATOM 673 C CA . ALA A 1 92 ? 5.273 4.846 -6.176 1.00 84.94 92 ALA A CA 1
ATOM 674 C C . ALA A 1 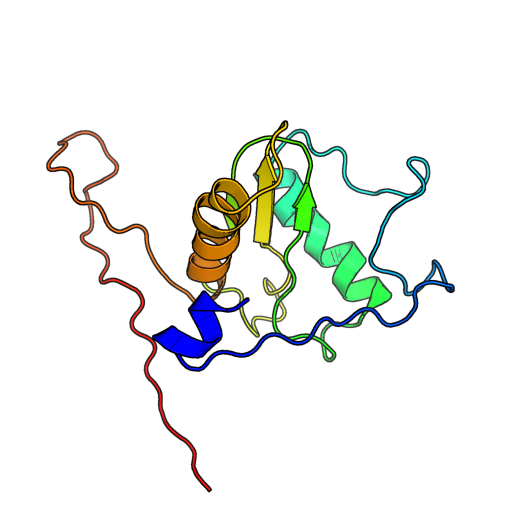92 ? 5.972 5.333 -7.436 1.00 84.94 92 ALA A C 1
ATOM 676 O O . ALA A 1 92 ? 6.784 4.644 -8.058 1.00 84.94 92 ALA A O 1
ATOM 677 N N . ARG A 1 93 ? 5.641 6.561 -7.823 1.00 78.12 93 ARG A N 1
ATOM 678 C CA . ARG A 1 93 ? 6.321 7.242 -8.915 1.00 78.12 93 ARG A CA 1
ATOM 679 C C . ARG A 1 93 ? 6.337 8.745 -8.688 1.00 78.12 93 ARG A C 1
ATOM 681 O O . ARG A 1 93 ? 5.289 9.378 -8.570 1.00 78.12 93 ARG A O 1
ATOM 688 N N . ALA A 1 94 ? 7.534 9.316 -8.741 1.00 68.25 94 ALA A N 1
ATOM 689 C CA . ALA A 1 94 ? 7.734 10.752 -8.747 1.00 68.25 94 ALA A CA 1
ATOM 690 C C . ALA A 1 94 ? 7.330 11.324 -10.117 1.00 68.25 94 ALA A C 1
ATOM 692 O O . ALA A 1 94 ? 8.060 11.201 -11.101 1.00 68.25 94 ALA A O 1
ATOM 693 N N . GLY A 1 9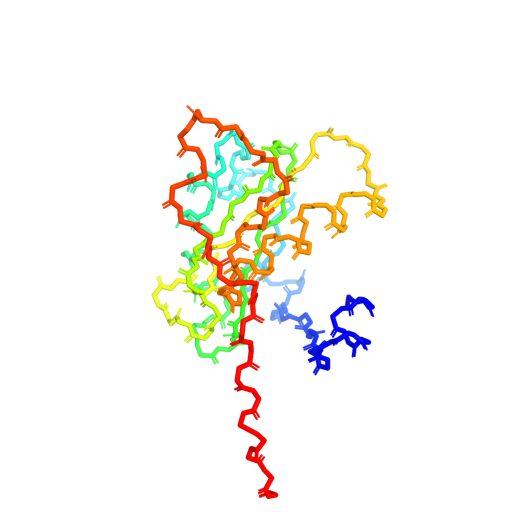5 ? 6.158 11.959 -10.180 1.00 65.19 95 GLY A N 1
ATOM 694 C CA . GLY A 1 95 ? 5.670 12.653 -11.372 1.00 65.19 95 GLY A CA 1
ATOM 695 C C . GLY A 1 95 ? 5.151 11.744 -12.501 1.00 65.19 95 GLY A C 1
ATOM 696 O O . GLY A 1 95 ? 5.612 10.626 -12.725 1.00 65.19 95 GLY A O 1
ATOM 697 N N . PHE A 1 96 ? 4.193 12.296 -13.252 1.00 51.47 96 PHE A N 1
ATOM 698 C CA . PHE A 1 96 ? 3.348 11.645 -14.265 1.00 51.47 96 PHE A CA 1
ATOM 699 C C . PHE A 1 96 ? 2.406 10.565 -13.712 1.00 51.47 96 PHE A C 1
ATOM 701 O O . PHE A 1 96 ? 2.775 9.411 -13.512 1.00 51.47 96 PHE A O 1
ATOM 708 N N . TYR A 1 97 ? 1.141 10.958 -13.559 1.00 58.69 97 TYR A N 1
ATOM 709 C CA . TYR A 1 97 ? 0.004 10.070 -13.337 1.00 58.69 97 TYR A CA 1
ATOM 710 C C . TYR A 1 97 ? -0.583 9.668 -14.701 1.00 58.69 97 TYR A C 1
ATOM 712 O O . TYR A 1 97 ? -0.803 10.532 -15.550 1.00 58.69 97 TYR A O 1
ATOM 720 N N . GLY A 1 98 ? -0.807 8.375 -14.937 1.00 59.34 98 GLY A N 1
ATOM 721 C CA . GLY A 1 98 ? -1.367 7.861 -16.193 1.00 59.34 98 GLY A CA 1
ATOM 722 C C . GLY A 1 98 ? -1.075 6.375 -16.410 1.00 59.34 98 GLY A C 1
ATOM 723 O O . GLY A 1 98 ? -0.422 5.745 -15.576 1.00 59.34 98 GLY A O 1
ATOM 724 N N . ASP A 1 99 ? -1.521 5.837 -17.548 1.00 55.00 99 ASP A N 1
ATOM 725 C CA . ASP A 1 99 ? -1.457 4.405 -17.888 1.00 55.00 99 ASP A CA 1
ATOM 726 C C . ASP A 1 99 ? -0.100 3.723 -17.623 1.00 55.00 99 ASP A C 1
ATOM 728 O O . ASP A 1 99 ? -0.116 2.625 -17.066 1.00 55.00 99 ASP A O 1
ATOM 732 N N . PRO A 1 100 ? 1.073 4.336 -17.900 1.00 61.69 100 PRO A N 1
ATOM 733 C CA . PRO A 1 100 ? 2.353 3.685 -17.622 1.00 61.69 100 PRO A CA 1
ATOM 734 C C . PRO A 1 100 ? 2.587 3.450 -16.128 1.00 61.69 100 PRO A C 1
ATOM 736 O O . PRO A 1 100 ? 3.122 2.429 -15.738 1.00 61.69 100 PRO A O 1
ATOM 739 N N . PHE A 1 101 ? 2.167 4.357 -15.242 1.00 62.19 101 PHE A N 1
ATOM 740 C CA . PHE A 1 101 ? 2.311 4.124 -13.801 1.00 62.19 101 PHE A CA 1
ATOM 741 C C . PHE A 1 101 ? 1.384 3.004 -13.312 1.00 62.19 101 PHE A C 1
ATOM 743 O O . PHE A 1 101 ? 1.801 2.119 -12.565 1.00 62.19 101 PHE A O 1
ATOM 750 N N . THR A 1 102 ? 0.129 3.032 -13.761 1.00 62.91 102 THR A N 1
ATOM 751 C CA . THR A 1 102 ? -0.894 2.061 -13.360 1.00 62.91 102 THR A CA 1
ATOM 752 C C . THR A 1 102 ? -0.594 0.652 -13.875 1.00 62.91 102 THR A C 1
ATOM 754 O O . THR A 1 102 ? -0.852 -0.320 -13.168 1.00 62.91 102 THR A O 1
ATOM 757 N N . VAL A 1 103 ? -0.039 0.524 -15.081 1.00 64.81 103 VAL A N 1
ATOM 758 C CA . VAL A 1 103 ? 0.313 -0.775 -15.665 1.00 64.81 103 VAL A CA 1
ATOM 759 C C . VAL A 1 103 ? 1.710 -1.223 -15.233 1.00 64.81 103 VAL A C 1
ATOM 761 O O . VAL A 1 103 ? 1.841 -2.345 -14.751 1.00 64.81 103 VAL A O 1
ATOM 764 N N . ASP A 1 104 ? 2.732 -0.369 -15.341 1.00 67.31 104 ASP A N 1
ATOM 765 C CA . ASP A 1 104 ? 4.126 -0.804 -15.159 1.00 67.31 104 ASP A CA 1
ATOM 766 C C . ASP A 1 104 ? 4.478 -1.066 -13.693 1.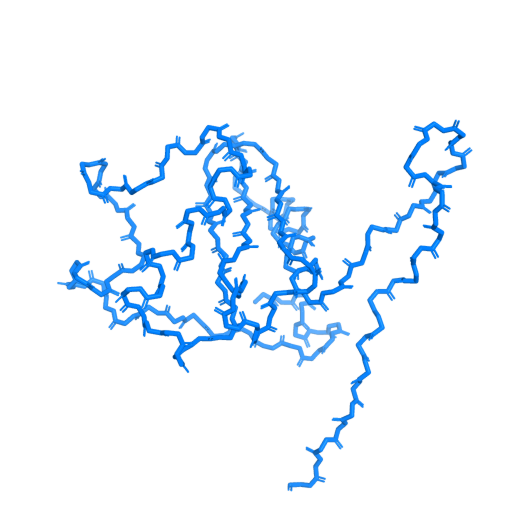00 67.31 104 ASP A C 1
ATOM 768 O O . ASP A 1 104 ? 5.257 -1.970 -13.416 1.00 67.31 104 ASP A O 1
ATOM 772 N N . TYR A 1 105 ? 3.910 -0.300 -12.754 1.00 75.88 105 TYR A N 1
ATOM 773 C CA . TYR A 1 105 ? 4.210 -0.455 -11.328 1.00 75.88 105 TYR A CA 1
ATOM 774 C C . TYR A 1 105 ? 3.041 -1.091 -10.587 1.00 75.88 105 TYR A C 1
ATOM 776 O O . TYR A 1 105 ? 3.178 -2.169 -10.024 1.00 75.88 105 TYR A O 1
ATOM 784 N N . VAL A 1 106 ? 1.845 -0.503 -10.650 1.00 82.00 106 VAL A N 1
ATOM 785 C CA . VAL A 1 106 ? 0.744 -0.986 -9.801 1.00 82.00 106 VAL A CA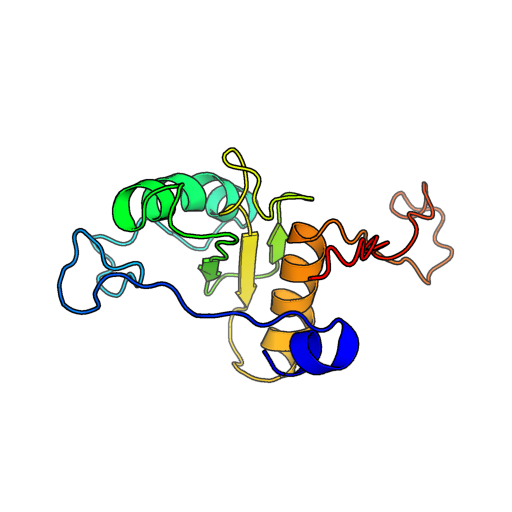 1
ATOM 786 C C . VAL A 1 106 ? 0.295 -2.398 -10.187 1.00 82.00 106 VAL A C 1
ATOM 788 O O . VAL A 1 106 ? 0.151 -3.258 -9.317 1.00 82.00 106 VAL A O 1
ATOM 791 N N . ALA A 1 107 ? 0.078 -2.675 -11.476 1.00 84.31 107 ALA A N 1
ATOM 792 C CA . ALA A 1 107 ? -0.325 -4.016 -11.899 1.00 84.31 107 ALA A CA 1
ATOM 793 C C . ALA A 1 107 ? 0.797 -5.050 -11.702 1.00 84.31 107 ALA A C 1
ATOM 795 O O . ALA A 1 107 ? 0.507 -6.179 -11.300 1.00 84.31 107 ALA A O 1
ATOM 796 N N . HIS A 1 108 ? 2.058 -4.662 -11.923 1.00 87.50 108 HIS A N 1
ATOM 797 C CA . HIS A 1 108 ? 3.232 -5.500 -11.662 1.00 87.50 108 HIS A CA 1
ATOM 798 C C . HIS A 1 108 ? 3.307 -5.917 -10.189 1.00 87.50 108 HIS A C 1
ATOM 800 O O . HIS A 1 108 ? 3.338 -7.111 -9.880 1.00 87.50 108 HIS A O 1
ATOM 806 N N . GLU A 1 109 ? 3.231 -4.955 -9.270 1.00 90.06 109 GLU A N 1
ATOM 807 C CA . GLU A 1 109 ? 3.343 -5.229 -7.837 1.00 90.06 109 GLU A CA 1
ATOM 808 C C . GLU A 1 109 ? 2.110 -5.947 -7.277 1.00 90.06 109 GLU A C 1
ATOM 810 O O . GLU A 1 109 ? 2.226 -6.827 -6.424 1.00 90.06 109 GLU A O 1
ATOM 815 N N . ILE A 1 110 ? 0.906 -5.666 -7.786 1.00 90.00 110 ILE A N 1
ATOM 816 C CA . ILE A 1 110 ? -0.265 -6.499 -7.478 1.00 90.00 110 ILE A CA 1
ATOM 817 C C . ILE A 1 110 ? -0.039 -7.930 -7.987 1.00 90.00 110 ILE A C 1
ATOM 819 O O . ILE A 1 110 ? -0.321 -8.876 -7.257 1.00 90.00 110 ILE A O 1
ATOM 823 N N . GLY A 1 111 ? 0.542 -8.120 -9.174 1.00 88.94 111 GLY A N 1
ATOM 824 C CA . GLY A 1 111 ? 0.933 -9.437 -9.681 1.00 88.94 111 GLY A CA 1
ATOM 825 C C . GLY A 1 111 ? 1.818 -10.210 -8.699 1.00 88.94 111 GLY A C 1
ATOM 826 O O . GLY A 1 111 ? 1.558 -11.386 -8.432 1.00 88.94 111 GLY A O 1
ATOM 827 N N . HIS A 1 112 ? 2.798 -9.545 -8.083 1.00 91.81 112 HIS A N 1
ATOM 828 C CA . HIS A 1 112 ? 3.613 -10.128 -7.016 1.00 91.81 112 HIS A CA 1
ATOM 829 C C . HIS A 1 112 ? 2.798 -10.533 -5.787 1.00 91.81 112 HIS A C 1
ATOM 831 O O . HIS A 1 112 ? 2.981 -11.648 -5.292 1.00 91.81 112 HIS A O 1
ATOM 837 N N . GLN A 1 113 ? 1.848 -9.709 -5.339 1.00 91.56 113 GLN A N 1
ATOM 838 C CA . GLN A 1 113 ? 0.959 -10.050 -4.218 1.00 91.56 113 GLN A CA 1
ATOM 839 C C . GLN A 1 113 ? 0.122 -11.309 -4.490 1.00 91.56 113 GLN A C 1
ATOM 841 O O . GLN A 1 113 ? -0.127 -12.102 -3.578 1.00 91.56 113 GLN A O 1
ATOM 846 N N . PHE A 1 114 ? -0.249 -11.549 -5.749 1.00 91.25 114 PHE A N 1
ATOM 847 C CA . PHE A 1 114 ? -0.908 -12.783 -6.189 1.00 91.25 114 PHE A CA 1
ATOM 848 C C . PHE A 1 114 ? 0.055 -13.967 -6.431 1.00 91.25 114 PHE A C 1
ATOM 850 O O . PHE A 1 114 ? -0.374 -15.047 -6.843 1.00 91.25 114 PHE A O 1
ATOM 857 N N . GLY A 1 115 ? 1.352 -13.804 -6.156 1.00 89.19 115 GLY A N 1
ATOM 858 C CA . GLY A 1 115 ? 2.370 -14.850 -6.299 1.00 89.19 115 GLY A CA 1
ATOM 859 C C . GLY A 1 115 ? 3.032 -14.915 -7.678 1.00 89.19 115 GLY A C 1
ATOM 860 O O . GLY A 1 115 ? 3.716 -15.893 -7.984 1.00 89.19 115 GLY A O 1
ATOM 861 N N . GLY A 1 116 ? 2.827 -13.909 -8.531 1.00 84.19 116 GLY A N 1
ATOM 862 C CA . GLY A 1 116 ? 3.561 -13.761 -9.780 1.00 84.19 116 GLY A CA 1
ATOM 863 C C . GLY A 1 116 ? 5.048 -13.545 -9.515 1.00 84.19 116 GLY A C 1
ATOM 864 O O . GLY A 1 116 ? 5.434 -12.768 -8.648 1.00 84.19 116 GLY A O 1
ATOM 865 N N . SER A 1 117 ? 5.904 -14.240 -10.255 1.00 82.12 117 SER A N 1
ATOM 866 C CA . SER A 1 117 ? 7.340 -13.972 -10.273 1.00 82.12 117 SER A CA 1
ATOM 867 C C . SER A 1 117 ? 7.702 -13.095 -11.463 1.00 82.12 117 SER A C 1
ATOM 869 O O . SER A 1 117 ? 7.021 -13.129 -12.489 1.00 82.12 117 SER A O 1
ATOM 871 N N . HIS A 1 118 ? 8.825 -12.386 -11.364 1.00 83.06 118 HIS A N 1
ATOM 872 C CA . HIS A 1 118 ? 9.433 -11.746 -12.524 1.00 83.06 118 HIS A CA 1
ATOM 873 C C . HIS A 1 118 ? 9.587 -12.743 -13.679 1.00 83.06 118 HIS A C 1
ATOM 875 O O . HIS A 1 118 ? 9.987 -13.894 -13.476 1.00 83.06 118 HIS A O 1
ATOM 881 N N . THR A 1 119 ? 9.273 -12.293 -14.893 1.00 71.88 119 THR A N 1
ATOM 882 C CA . THR A 1 119 ? 9.536 -13.049 -16.117 1.00 71.88 119 THR A CA 1
ATOM 883 C C . THR A 1 119 ? 10.739 -12.421 -16.805 1.00 71.88 119 THR A C 1
ATOM 885 O O . THR A 1 119 ? 10.719 -11.263 -17.207 1.00 71.88 119 THR A O 1
ATOM 888 N N . TYR A 1 120 ? 11.837 -13.165 -16.877 1.00 71.25 120 TYR A N 1
ATOM 889 C CA . TYR A 1 120 ? 13.064 -12.688 -17.503 1.00 71.25 120 TYR A CA 1
ATOM 890 C C . TYR A 1 120 ? 13.049 -13.095 -18.978 1.00 71.25 120 TYR A C 1
ATOM 892 O O . TYR A 1 120 ? 12.994 -14.288 -19.278 1.00 71.25 120 TYR A O 1
ATOM 900 N N . ASN A 1 121 ? 13.102 -12.131 -19.902 1.00 59.81 121 ASN A N 1
ATOM 901 C CA . ASN A 1 121 ? 13.297 -12.414 -21.333 1.00 59.81 121 ASN A CA 1
ATOM 902 C C . ASN A 1 121 ? 14.751 -12.201 -21.804 1.00 59.81 121 ASN A C 1
ATOM 904 O O . ASN A 1 121 ? 15.046 -12.418 -22.978 1.00 59.81 121 ASN A O 1
ATOM 908 N N . ASN A 1 122 ? 15.658 -11.839 -20.891 1.00 49.91 122 ASN A N 1
ATOM 909 C CA . ASN A 1 122 ? 17.070 -11.593 -21.176 1.00 49.91 122 ASN A CA 1
ATOM 910 C C . ASN A 1 122 ? 17.937 -12.774 -20.707 1.00 49.91 122 ASN A C 1
ATOM 912 O O . ASN A 1 122 ? 17.763 -13.293 -19.601 1.00 49.91 122 ASN A O 1
ATOM 916 N N . ARG A 1 123 ? 18.899 -13.197 -21.540 1.00 51.25 123 ARG A N 1
ATOM 917 C CA . ARG A 1 123 ? 19.900 -14.232 -21.212 1.00 51.25 123 ARG A CA 1
ATOM 918 C C . ARG A 1 123 ? 21.145 -13.624 -20.555 1.00 51.25 123 ARG A C 1
ATOM 920 O O . ARG A 1 123 ? 22.262 -13.914 -20.976 1.00 51.25 123 ARG A O 1
ATOM 927 N N . ASP A 1 124 ? 20.970 -12.797 -19.532 1.00 54.12 124 ASP A N 1
ATOM 928 C CA . ASP A 1 124 ? 22.118 -12.167 -18.880 1.00 54.12 124 ASP A CA 1
ATOM 929 C C . ASP A 1 124 ? 22.606 -12.997 -17.690 1.00 54.12 124 ASP A C 1
ATOM 931 O O . ASP A 1 124 ? 21.899 -13.240 -16.709 1.00 54.12 124 ASP A O 1
ATOM 935 N N . ASN A 1 125 ? 23.864 -13.426 -17.797 1.00 53.00 125 ASN A N 1
ATOM 936 C CA . ASN A 1 125 ? 24.635 -14.216 -16.836 1.00 53.00 125 ASN A CA 1
ATOM 937 C C . ASN A 1 125 ? 25.063 -13.379 -15.603 1.00 53.00 125 ASN A C 1
ATOM 939 O O . ASN A 1 125 ? 26.203 -13.464 -15.155 1.00 53.00 125 ASN A O 1
ATOM 943 N N . GLY A 1 126 ? 24.168 -12.520 -15.100 1.00 53.28 126 GLY A N 1
ATOM 944 C CA . GLY A 1 126 ? 24.450 -11.453 -14.128 1.00 53.28 126 GLY A CA 1
ATOM 945 C C . GLY A 1 126 ? 23.517 -11.424 -12.913 1.00 53.28 126 GLY A C 1
ATOM 946 O O . GLY A 1 126 ? 23.197 -10.355 -12.410 1.00 53.28 126 GLY A O 1
ATOM 947 N N . GLY A 1 127 ? 23.060 -12.586 -12.439 1.00 52.62 127 GLY A N 1
ATOM 948 C CA . GLY A 1 127 ? 22.477 -12.735 -11.094 1.00 52.62 127 GLY A CA 1
ATOM 949 C C . GLY A 1 127 ? 20.948 -12.734 -10.990 1.00 52.62 127 GLY A C 1
ATOM 950 O O . GLY A 1 127 ? 20.426 -13.360 -10.074 1.00 52.62 127 GLY A O 1
ATOM 951 N N . ALA A 1 128 ? 20.212 -12.148 -11.940 1.00 54.16 128 ALA A N 1
ATOM 952 C CA . ALA A 1 128 ? 18.739 -12.189 -11.931 1.00 54.16 128 ALA A CA 1
ATOM 953 C C . ALA A 1 128 ? 18.146 -13.450 -12.601 1.00 54.16 128 ALA A C 1
ATOM 955 O O . ALA A 1 128 ? 16.994 -13.801 -12.372 1.00 54.16 128 ALA A O 1
ATOM 956 N N . CYS A 1 129 ? 18.939 -14.159 -13.412 1.00 52.34 129 CYS A N 1
ATOM 957 C CA . CYS A 1 129 ? 18.494 -15.267 -14.263 1.00 52.34 129 CYS A CA 1
ATOM 958 C C . CYS A 1 129 ? 18.933 -16.643 -13.722 1.00 52.34 129 CYS A C 1
ATOM 960 O O . CYS A 1 129 ? 19.458 -17.473 -14.458 1.00 52.34 129 CYS A O 1
ATOM 962 N N . THR A 1 130 ? 18.793 -16.894 -12.417 1.00 49.72 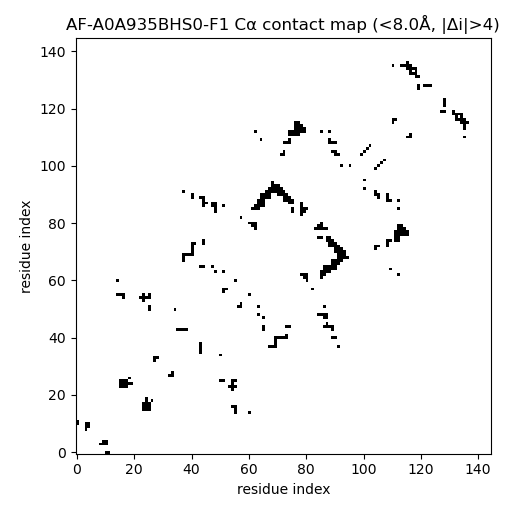130 THR A N 1
ATOM 963 C CA . THR A 1 130 ? 19.189 -18.191 -11.822 1.00 49.72 130 THR A CA 1
ATOM 964 C C . THR A 1 130 ? 18.021 -19.150 -11.616 1.00 49.72 130 THR A C 1
ATOM 966 O O . THR A 1 130 ? 18.241 -20.340 -11.403 1.00 49.72 130 THR A O 1
ATOM 969 N N . THR A 1 131 ? 16.775 -18.683 -11.756 1.00 50.34 131 THR A N 1
ATOM 970 C CA . THR A 1 131 ? 15.599 -19.558 -11.801 1.00 50.34 131 THR A CA 1
ATOM 971 C C . THR A 1 131 ? 14.589 -19.030 -12.825 1.00 50.34 131 THR A C 1
ATOM 973 O O . THR A 1 131 ? 14.039 -17.946 -12.633 1.00 50.34 131 THR A O 1
ATOM 976 N N . PRO A 1 132 ? 14.293 -19.763 -13.916 1.00 43.72 132 PRO A N 1
ATOM 977 C CA . PRO A 1 132 ? 13.076 -19.528 -14.677 1.00 43.72 132 PRO A CA 1
ATOM 978 C C . PRO A 1 132 ? 11.911 -19.856 -13.740 1.00 43.72 132 PRO A C 1
ATOM 980 O O . PRO A 1 132 ? 11.533 -21.018 -13.579 1.00 43.72 132 PRO A O 1
ATOM 983 N N . ARG A 1 133 ? 11.389 -18.855 -13.029 1.00 47.88 133 ARG A N 1
ATOM 984 C CA . ARG A 1 133 ? 10.183 -19.038 -12.225 1.00 47.88 133 ARG A CA 1
ATOM 985 C C . ARG A 1 133 ? 9.001 -18.932 -13.192 1.00 47.88 133 ARG A C 1
ATOM 987 O O . ARG A 1 133 ? 8.920 -17.952 -13.933 1.00 47.88 133 ARG A O 1
ATOM 994 N N . PRO A 1 134 ? 8.146 -19.966 -13.286 1.00 41.56 134 PRO A N 1
ATOM 995 C CA . PRO A 1 134 ? 7.007 -19.925 -14.188 1.00 41.56 134 PRO A CA 1
ATOM 996 C C . PRO A 1 134 ? 6.138 -18.711 -13.852 1.00 41.56 134 PRO A C 1
ATOM 998 O O . PRO A 1 134 ? 5.892 -18.441 -12.677 1.00 41.56 134 PRO A O 1
ATOM 1001 N N . ALA A 1 135 ? 5.671 -18.007 -14.888 1.00 45.47 135 ALA A N 1
ATOM 1002 C CA . ALA A 1 135 ? 4.676 -16.946 -14.763 1.00 45.47 135 ALA A CA 1
ATOM 1003 C C . ALA A 1 135 ? 3.485 -17.412 -13.906 1.00 45.47 135 ALA A C 1
ATOM 1005 O O . ALA A 1 135 ? 3.200 -18.613 -13.846 1.00 45.47 135 ALA A O 1
ATOM 1006 N N . MET A 1 136 ? 2.813 -16.454 -13.255 1.00 40.25 136 MET A N 1
ATOM 1007 C CA . MET A 1 136 ? 1.716 -16.663 -12.305 1.00 40.25 136 MET A CA 1
ATOM 1008 C C . MET A 1 136 ? 0.830 -17.861 -12.684 1.00 40.25 136 MET A C 1
ATOM 1010 O O . MET A 1 136 ? -0.002 -17.801 -13.588 1.00 40.25 136 MET A O 1
ATOM 1014 N N . ARG A 1 137 ? 1.014 -18.982 -11.977 1.00 35.41 137 ARG A N 1
ATOM 1015 C CA . ARG A 1 137 ? 0.154 -20.164 -12.088 1.00 35.41 137 ARG A CA 1
ATOM 1016 C C . ARG A 1 137 ? -1.002 -19.993 -11.110 1.00 35.41 137 ARG A C 1
ATOM 1018 O O . ARG A 1 137 ? -1.015 -20.597 -10.040 1.00 35.41 137 ARG A O 1
ATOM 1025 N N . LEU A 1 138 ? -1.985 -19.177 -11.487 1.00 33.50 138 LEU A N 1
ATOM 1026 C CA . LEU A 1 138 ? -3.271 -19.147 -10.797 1.00 33.50 138 LEU A CA 1
ATOM 1027 C C . LEU A 1 138 ? -3.962 -20.497 -11.040 1.00 33.50 138 LEU A C 1
ATOM 1029 O O . LEU A 1 138 ? -4.535 -20.741 -12.102 1.00 33.50 138 LEU A O 1
ATOM 1033 N N . ARG A 1 139 ? -3.863 -21.427 -10.080 1.00 28.89 139 ARG A N 1
ATOM 1034 C CA . ARG A 1 139 ? -4.697 -22.634 -10.083 1.00 28.89 139 ARG A CA 1
ATOM 1035 C C . ARG A 1 139 ? -6.118 -22.198 -9.744 1.00 28.89 139 ARG A C 1
ATOM 1037 O O . ARG A 1 139 ? -6.492 -22.153 -8.579 1.00 28.89 139 ARG A O 1
ATOM 1044 N N . LEU A 1 140 ? -6.895 -21.875 -10.772 1.00 25.23 140 LEU A N 1
ATOM 1045 C CA . LEU A 1 140 ? -8.330 -21.657 -10.658 1.00 25.23 140 LEU A CA 1
ATOM 1046 C C . LEU A 1 140 ? -8.994 -23.010 -10.332 1.00 25.23 140 LEU A C 1
ATOM 1048 O O . LEU A 1 140 ?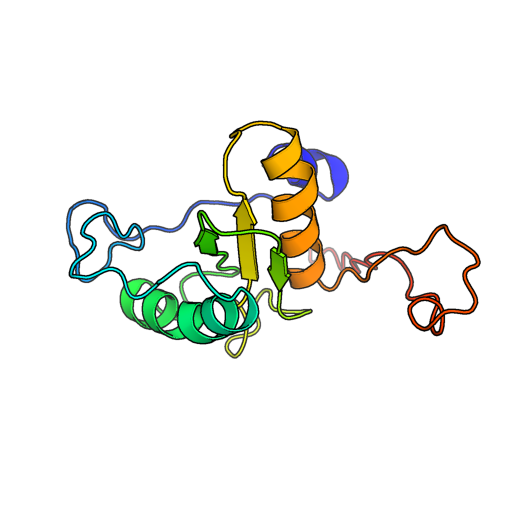 -9.458 -23.728 -11.215 1.00 25.23 140 LEU A O 1
ATOM 1052 N N . GLN A 1 141 ? -8.995 -23.415 -9.062 1.00 26.47 141 GLN A N 1
ATOM 1053 C CA . GLN A 1 141 ? -9.976 -24.385 -8.588 1.00 26.47 141 GLN A CA 1
ATOM 1054 C C . GLN A 1 141 ? -11.290 -23.623 -8.484 1.00 26.47 141 GLN A C 1
ATOM 1056 O O . GLN A 1 141 ? -11.575 -22.964 -7.490 1.00 26.47 141 GLN A O 1
ATOM 1061 N N . ALA A 1 142 ? -12.058 -23.662 -9.571 1.00 27.20 142 ALA A N 1
ATOM 1062 C CA . ALA A 1 142 ? -13.444 -23.244 -9.565 1.00 27.20 142 ALA A CA 1
ATOM 1063 C C . ALA A 1 142 ? -14.201 -24.126 -8.562 1.00 27.20 142 ALA A C 1
ATOM 1065 O O . ALA A 1 142 ? -14.647 -25.220 -8.898 1.00 27.20 142 ALA A O 1
ATOM 1066 N N . ALA A 1 143 ? -14.333 -23.657 -7.325 1.00 27.41 143 ALA A N 1
ATOM 1067 C CA . ALA A 1 143 ? -15.417 -24.093 -6.470 1.00 27.41 143 ALA A CA 1
ATOM 1068 C C . ALA A 1 143 ? -16.675 -23.384 -6.987 1.00 27.41 143 ALA A C 1
ATOM 1070 O O . ALA A 1 143 ? -16.924 -22.217 -6.701 1.00 27.41 143 ALA A O 1
ATOM 1071 N N . ARG A 1 144 ? -17.402 -24.081 -7.859 1.00 27.67 144 ARG A N 1
ATOM 1072 C CA . ARG A 1 144 ? -18.838 -23.881 -8.065 1.00 27.67 144 ARG A CA 1
ATOM 1073 C C . ARG A 1 144 ? -19.553 -25.100 -7.478 1.00 27.67 144 ARG A C 1
ATOM 1075 O O . ARG A 1 144 ? -18.945 -26.176 -7.485 1.00 27.67 144 ARG A O 1
ATOM 1082 N N . PRO A 1 145 ? -20.844 -25.014 -7.137 1.00 36.00 145 PRO A N 1
ATOM 1083 C CA . PRO A 1 145 ? -21.718 -23.841 -7.047 1.00 36.00 145 PRO A CA 1
ATOM 1084 C C . PRO A 1 145 ? -21.905 -23.319 -5.615 1.00 36.00 145 PRO A C 1
ATOM 1086 O O . PRO A 1 145 ? -21.777 -24.120 -4.664 1.00 36.00 145 PRO A O 1
#

Mean predicted aligned error: 9.68 Å

Sequence (145 aa):
MPSFEKEIAVSFQAVNPSITNDATNIIFDDPATDPYDHTDSEEQLNINQTPVNTRVGVANYDVGHLYGTGGGGVASSPSVCAAHAKAQGYSARAGFYGDPFTVDYVAHEIGHQFGGSHTYNNRDNGGACTTPRPAMRLRLQAARP

Foldseek 3Di:
DVCCCVPPNDDDDDDQPDPPDPQQGPDDPDPVPDPDPQADQQVCLVPQLVSCCRRQNLVRDQAAEAEGAHAAWAAAAQQGNPSNGRNRIYFHHNDDDDDCRCVVGVVVRVQRNLRADDQDPDPDPPPPPPDRDDGRPPPPPPPDD

pLDDT: mean 76.65, std 18.9, range [25.23, 95.5]